Protein AF-A0A7C9GNV3-F1 (afdb_monomer_lite)

Radius of gyration: 28.12 Å; chains: 1; bounding box: 41×62×69 Å

pLDDT: mean 70.24, std 8.47, range [54.5, 85.5]

Foldseek 3Di:
DDDDPPPPDDDDPDDPDDDDDPDPPPPPPDPDPDDPDPDPDDPPDCDDPHDNDDD

Secondary structure (DSSP, 8-state):
--PPP-------SSPPPPPPPPPPPTTSPP-TTS--SS-S-----SEETTEE---

Sequence (55 aa):
MNRPPNSGYVPPKSPPVPQPDPLPPADAPQEVGGRAGPDPVRYGDWEKAGVAVDF

InterPro domains:
  IPR012875 Succinate dehydrogenase assembly factor 4 [PF07896] (27-55)

Structure (mmCIF, N/CA/C/O backbone):
data_AF-A0A7C9GNV3-F1
#
_entry.id   AF-A0A7C9GNV3-F1
#
loop_
_atom_site.group_PDB
_atom_site.id
_atom_site.type_symbol
_atom_site.label_atom_id
_atom_site.label_alt_id
_atom_site.label_comp_id
_atom_site.label_asym_id
_atom_site.label_entity_id
_atom_site.label_seq_id
_atom_site.pdbx_PDB_ins_code
_atom_site.Cartn_x
_atom_site.Cartn_y
_atom_site.Cartn_z
_atom_site.occupancy
_atom_site.B_iso_or_equiv
_atom_site.auth_seq_id
_atom_site.auth_comp_id
_atom_site.auth_asym_id
_atom_site.auth_atom_id
_atom_site.pdbx_PDB_model_num
ATOM 1 N N . MET A 1 1 ? -4.754 -43.855 42.766 1.00 57.12 1 MET A N 1
ATOM 2 C CA . MET A 1 1 ? -3.998 -43.720 41.502 1.00 57.12 1 MET A CA 1
ATOM 3 C C . MET A 1 1 ? -4.831 -42.896 40.540 1.00 57.12 1 MET A C 1
ATOM 5 O O . MET A 1 1 ? -5.784 -43.447 40.029 1.00 57.12 1 MET A O 1
ATOM 9 N N . ASN A 1 2 ? -4.541 -41.604 40.365 1.00 62.84 2 ASN A N 1
ATOM 10 C CA . ASN A 1 2 ? -5.058 -40.771 39.267 1.00 62.84 2 ASN A CA 1
ATOM 11 C C . ASN A 1 2 ? -4.169 -39.521 39.167 1.00 62.84 2 ASN A C 1
ATOM 13 O O . ASN A 1 2 ? -4.452 -38.487 39.763 1.00 62.84 2 ASN A O 1
ATOM 17 N N . ARG A 1 3 ? -3.031 -39.652 38.478 1.00 59.00 3 ARG A N 1
ATOM 18 C CA . ARG A 1 3 ? -2.213 -38.508 38.058 1.00 59.00 3 ARG A CA 1
ATOM 19 C C . ARG A 1 3 ? -2.836 -38.001 36.749 1.00 59.00 3 ARG A C 1
ATOM 21 O O . ARG A 1 3 ? -2.927 -38.812 35.827 1.00 59.00 3 ARG A O 1
ATOM 28 N N . 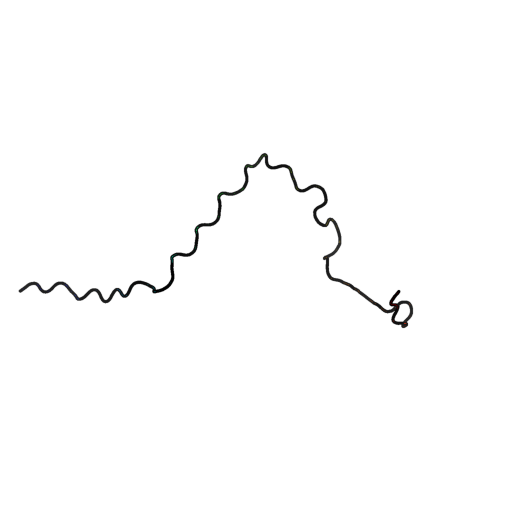PRO A 1 4 ? -3.278 -36.737 36.632 1.00 66.81 4 PRO A N 1
ATOM 29 C CA . PRO A 1 4 ? -3.728 -36.229 35.339 1.00 66.81 4 PRO A CA 1
ATOM 30 C C . PRO A 1 4 ? -2.549 -36.272 34.353 1.00 66.81 4 PRO A C 1
ATOM 32 O O . PRO A 1 4 ? -1.408 -36.041 34.777 1.00 66.81 4 PRO A O 1
ATOM 35 N N . PRO A 1 5 ? -2.768 -36.594 33.063 1.00 66.69 5 PRO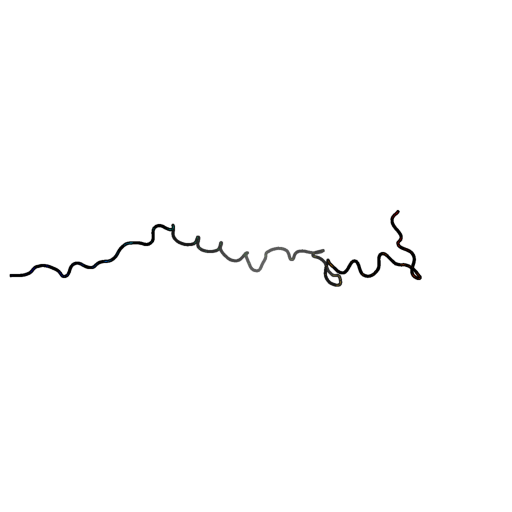 A N 1
ATOM 36 C CA . PRO A 1 5 ? -1.689 -36.531 32.093 1.00 66.69 5 PRO A CA 1
ATOM 37 C C . PRO A 1 5 ? -1.190 -35.091 32.058 1.00 66.69 5 PRO A C 1
ATOM 39 O O . PRO A 1 5 ? -1.978 -34.149 31.976 1.00 66.69 5 PRO A O 1
ATOM 42 N N . ASN A 1 6 ? 0.124 -34.940 32.193 1.00 66.94 6 ASN A N 1
ATOM 43 C CA . ASN A 1 6 ? 0.811 -33.668 32.080 1.00 66.94 6 ASN A CA 1
ATOM 44 C C . ASN A 1 6 ? 0.535 -33.135 30.667 1.00 66.94 6 ASN A C 1
ATOM 46 O O . ASN A 1 6 ? 1.187 -33.542 29.706 1.00 66.94 6 ASN A O 1
ATOM 50 N N . SER A 1 7 ? -0.515 -32.324 30.531 1.00 71.00 7 SER A N 1
ATOM 51 C CA . SER A 1 7 ? -0.870 -31.655 29.289 1.00 71.00 7 SER A CA 1
ATOM 52 C C . SER A 1 7 ? 0.237 -30.643 29.051 1.00 71.00 7 SER A C 1
ATOM 54 O O . SER A 1 7 ? 0.228 -29.564 29.636 1.00 71.00 7 SER A O 1
ATOM 56 N N . GLY A 1 8 ? 1.246 -31.037 28.271 1.00 72.12 8 GLY A N 1
ATOM 57 C CA . GLY A 1 8 ? 2.426 -30.241 27.921 1.00 72.12 8 GLY A CA 1
ATOM 58 C C . GLY A 1 8 ? 2.100 -29.031 27.043 1.00 72.12 8 GLY A C 1
ATOM 59 O O . GLY A 1 8 ? 2.872 -28.683 26.154 1.00 72.12 8 GLY A O 1
ATOM 60 N N . TYR A 1 9 ? 0.939 -28.418 27.256 1.00 75.12 9 TYR A N 1
ATOM 61 C CA . TYR A 1 9 ? 0.514 -27.207 26.598 1.00 75.12 9 TYR A CA 1
ATOM 62 C C . TYR A 1 9 ? 1.359 -26.045 27.119 1.00 75.12 9 TYR A C 1
ATOM 64 O O . TYR A 1 9 ? 1.132 -25.509 28.204 1.00 75.12 9 TYR A O 1
ATOM 72 N N . VAL A 1 10 ? 2.363 -25.677 26.330 1.00 74.06 10 VAL A N 1
ATOM 73 C CA . VAL A 1 10 ? 3.079 -24.416 26.485 1.00 74.06 10 VAL A CA 1
ATOM 74 C C . VAL A 1 10 ? 2.324 -23.387 25.646 1.00 74.06 10 VAL A C 1
ATOM 76 O O . VAL A 1 10 ? 2.298 -23.531 24.420 1.00 74.06 10 VAL A O 1
ATOM 79 N N . PRO A 1 11 ? 1.681 -22.375 26.256 1.00 75.06 11 PRO A N 1
ATOM 80 C CA . PRO A 1 11 ? 0.999 -21.347 25.487 1.00 75.06 11 PRO A CA 1
ATOM 81 C C . PRO A 1 11 ? 2.007 -20.613 24.588 1.00 75.06 11 PRO A C 1
ATOM 83 O O . PRO A 1 11 ? 3.167 -20.422 24.981 1.00 75.06 11 PRO A O 1
ATOM 86 N N . PRO A 1 12 ? 1.597 -20.195 23.379 1.00 79.69 12 PRO A N 1
ATOM 87 C CA . PRO A 1 12 ? 2.452 -19.384 22.527 1.00 79.69 12 PRO A CA 1
ATOM 88 C C . PRO A 1 12 ? 2.820 -18.087 23.261 1.00 79.69 12 PRO A C 1
ATOM 90 O O . PRO A 1 12 ? 1.973 -17.431 23.858 1.00 79.69 12 PRO A O 1
ATOM 93 N N . LYS A 1 13 ? 4.105 -17.713 23.218 1.00 79.50 13 LYS A N 1
ATOM 94 C CA . LYS A 1 13 ? 4.629 -16.471 23.826 1.00 79.50 13 LYS A CA 1
ATOM 95 C C . LYS A 1 13 ? 4.211 -15.206 23.068 1.00 79.50 13 LYS A C 1
ATOM 97 O O . LYS A 1 13 ? 4.500 -14.101 23.517 1.00 79.50 13 LYS A O 1
ATOM 102 N N . SER A 1 14 ? 3.588 -15.368 21.907 1.00 80.25 14 SER A N 1
ATOM 103 C CA . SER A 1 14 ? 3.118 -14.269 21.078 1.00 80.25 14 SER A CA 1
ATOM 104 C C . SER A 1 14 ? 1.712 -13.860 21.512 1.00 80.25 14 SER A C 1
ATOM 106 O O . SER A 1 14 ? 0.883 -14.741 21.757 1.00 80.25 14 SER A O 1
ATOM 108 N N . PRO A 1 15 ? 1.413 -12.552 21.583 1.00 81.44 15 PRO A N 1
ATOM 109 C CA . PRO A 1 15 ? 0.039 -12.108 21.746 1.00 81.44 15 PRO A CA 1
ATOM 110 C C . PRO A 1 15 ? -0.816 -12.643 20.584 1.00 81.44 15 PRO A C 1
ATOM 112 O O . PRO A 1 15 ? -0.287 -12.871 19.488 1.00 81.44 15 PRO A O 1
ATOM 115 N N . PRO A 1 16 ? -2.124 -12.860 20.800 1.00 84.12 16 PRO A N 1
ATOM 116 C CA . PRO A 1 16 ? -3.026 -13.196 19.709 1.00 84.12 16 PRO A CA 1
ATOM 117 C C . PRO A 1 16 ? -2.936 -12.115 18.629 1.00 84.12 16 PRO A C 1
ATOM 119 O O . PRO A 1 16 ? -2.826 -10.927 18.939 1.00 84.12 16 PRO A O 1
ATOM 122 N N . VAL A 1 17 ? -2.964 -12.538 17.364 1.00 83.31 17 VAL A N 1
ATOM 123 C CA . VAL A 1 17 ? -3.061 -11.615 16.229 1.00 83.31 17 VAL A CA 1
ATOM 124 C C . VAL A 1 17 ? -4.270 -10.705 16.478 1.00 83.31 17 VAL A C 1
ATOM 126 O O . VAL A 1 17 ? -5.346 -11.234 16.780 1.00 83.31 17 VAL A O 1
ATOM 129 N N . PRO A 1 18 ? -4.119 -9.368 16.400 1.00 85.50 18 PRO A N 1
ATOM 130 C CA . PRO A 1 18 ? -5.255 -8.465 16.485 1.00 85.50 18 PRO A CA 1
ATOM 131 C C . PRO A 1 18 ? -6.309 -8.882 15.463 1.00 85.50 18 PRO A C 1
ATOM 133 O O . PRO A 1 18 ? -5.987 -9.171 14.310 1.00 85.50 18 PRO A O 1
ATOM 136 N N . GLN A 1 19 ? -7.564 -8.955 15.892 1.00 83.88 19 GLN A N 1
ATOM 137 C CA . GLN A 1 19 ? -8.656 -9.143 14.944 1.00 83.88 19 GLN A CA 1
ATOM 138 C C . GLN A 1 19 ? -8.694 -7.917 14.018 1.00 83.88 19 GLN A C 1
ATOM 140 O O . GLN A 1 19 ? -8.438 -6.811 14.502 1.00 83.88 19 GLN A O 1
ATOM 145 N N . PRO A 1 20 ? -8.948 -8.088 12.707 1.00 82.25 20 PRO A N 1
ATOM 146 C CA . PRO A 1 20 ? -9.080 -6.948 11.812 1.00 82.25 20 PRO A CA 1
ATOM 147 C C . PRO A 1 20 ? -10.225 -6.056 12.292 1.00 82.25 20 PRO A C 1
ATOM 149 O O . PRO A 1 20 ? -11.228 -6.553 12.813 1.00 82.25 20 PRO A O 1
ATOM 152 N N . ASP A 1 21 ? -10.074 -4.748 12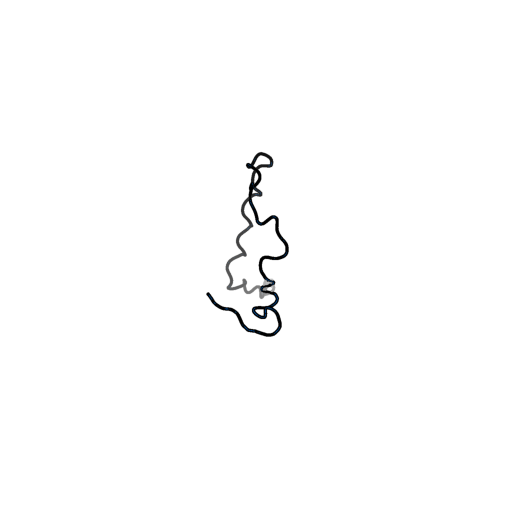.098 1.00 84.19 21 ASP A N 1
ATOM 153 C CA . ASP A 1 21 ? -11.161 -3.810 12.347 1.00 84.19 21 ASP A CA 1
ATOM 154 C C . ASP A 1 21 ? -12.398 -4.195 11.511 1.00 84.19 21 ASP A C 1
ATOM 156 O O . ASP A 1 21 ? -12.259 -4.780 10.426 1.00 84.19 21 ASP A O 1
ATOM 160 N N . PRO A 1 22 ? -13.619 -3.895 11.993 1.00 83.06 22 PRO A N 1
ATOM 161 C CA . PRO A 1 22 ? -14.831 -4.093 11.212 1.00 83.06 22 PRO A CA 1
ATOM 162 C C . PRO A 1 22 ? -14.698 -3.454 9.828 1.00 83.06 22 PRO A C 1
ATOM 164 O O . PRO A 1 22 ? -14.167 -2.349 9.697 1.00 83.06 22 PRO A O 1
ATOM 167 N N . LEU A 1 23 ? -15.207 -4.139 8.799 1.00 78.25 23 LEU A N 1
ATOM 168 C CA . LEU A 1 23 ? -15.275 -3.561 7.459 1.00 78.25 23 LEU A CA 1
ATOM 169 C C . LEU A 1 23 ? -16.007 -2.209 7.531 1.00 78.25 23 LEU A C 1
ATOM 171 O O . LEU A 1 23 ? -17.007 -2.107 8.254 1.00 78.25 23 LEU A O 1
ATOM 175 N N . PRO A 1 24 ? -15.538 -1.180 6.802 1.00 78.00 24 PRO A N 1
ATOM 176 C CA . PRO A 1 24 ? -16.236 0.094 6.752 1.00 78.00 24 PRO A CA 1
ATOM 177 C C . PRO A 1 24 ? -17.692 -0.114 6.296 1.00 78.00 24 PRO A C 1
ATOM 179 O O . PRO A 1 24 ? -17.962 -1.032 5.513 1.00 78.00 24 PRO A O 1
ATOM 182 N N . PRO A 1 25 ? -18.643 0.709 6.781 1.00 78.19 25 PRO A N 1
ATOM 183 C CA . PRO A 1 25 ? -20.032 0.651 6.337 1.00 78.19 25 PRO A CA 1
ATOM 184 C C . PRO A 1 25 ? -20.122 0.704 4.809 1.00 78.19 25 PRO A C 1
ATOM 186 O O . PRO A 1 25 ? -19.359 1.427 4.171 1.00 78.19 25 PRO A O 1
ATOM 189 N N . ALA A 1 26 ? -21.086 -0.013 4.225 1.00 73.81 26 ALA A N 1
ATOM 190 C CA . ALA A 1 26 ? -21.322 -0.005 2.777 1.00 73.81 26 ALA A CA 1
ATOM 191 C C . ALA A 1 26 ? -21.651 1.399 2.221 1.00 73.81 26 ALA A C 1
ATOM 193 O O . ALA A 1 26 ? -21.529 1.624 1.022 1.00 73.81 26 ALA A O 1
ATOM 194 N N . ASP A 1 27 ? -22.012 2.335 3.105 1.00 75.31 27 ASP A N 1
ATOM 195 C CA . ASP A 1 27 ? -22.304 3.739 2.806 1.00 75.31 27 ASP A CA 1
ATOM 196 C C . ASP A 1 27 ? -21.091 4.674 2.989 1.00 75.31 27 ASP A C 1
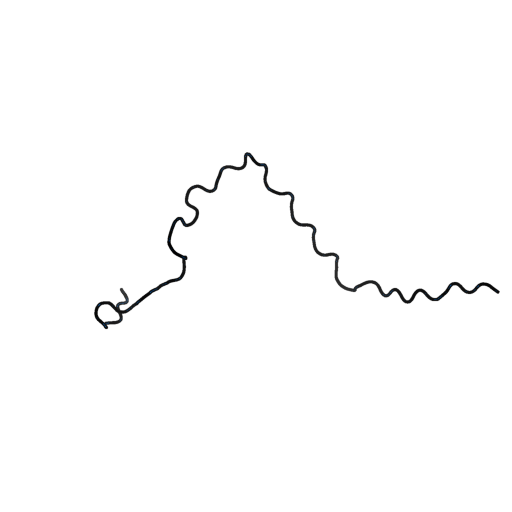ATOM 198 O O . ASP A 1 27 ? -21.242 5.899 2.984 1.00 75.31 27 ASP A O 1
ATOM 202 N N . ALA A 1 28 ? -19.882 4.138 3.194 1.00 71.06 28 ALA A N 1
ATOM 203 C CA . ALA A 1 28 ? -18.677 4.959 3.200 1.00 71.06 28 ALA A CA 1
ATOM 204 C C . ALA A 1 28 ? -18.525 5.658 1.834 1.00 71.06 28 ALA A C 1
ATOM 206 O O . ALA A 1 28 ? -18.711 5.017 0.794 1.00 71.06 28 ALA A O 1
ATOM 207 N N . PRO A 1 29 ? -18.192 6.963 1.801 1.00 75.12 29 PRO A N 1
ATOM 208 C CA . PRO A 1 29 ? -17.977 7.653 0.542 1.00 75.12 29 PRO A CA 1
ATOM 209 C C . PRO A 1 29 ? -16.851 6.950 -0.213 1.00 75.12 29 PRO A C 1
ATOM 211 O O . PRO A 1 29 ? -15.760 6.749 0.321 1.00 75.12 29 PRO A O 1
ATOM 214 N N . GLN A 1 30 ? -17.132 6.562 -1.454 1.00 71.50 30 GLN A N 1
ATOM 215 C CA . GLN A 1 30 ? -16.126 6.002 -2.342 1.00 71.50 30 GLN A CA 1
ATOM 216 C C . GLN A 1 30 ? -14.950 6.979 -2.435 1.00 71.50 30 GLN A C 1
ATOM 218 O O . GLN A 1 30 ? -15.159 8.180 -2.609 1.00 71.50 30 GLN A O 1
ATOM 223 N N . GLU A 1 31 ? -13.717 6.482 -2.331 1.00 77.25 31 GLU A N 1
ATOM 224 C CA . GLU A 1 31 ? -12.534 7.311 -2.556 1.00 77.25 31 GLU A CA 1
ATOM 225 C C . GLU A 1 31 ? -12.534 7.807 -4.008 1.00 77.25 31 GLU A C 1
ATOM 227 O O . GLU A 1 31 ? -12.180 7.092 -4.949 1.00 77.25 31 GLU A O 1
ATOM 232 N N . VAL A 1 32 ? -12.979 9.046 -4.209 1.00 67.06 32 VAL A N 1
ATOM 233 C CA . VAL A 1 32 ? -12.985 9.695 -5.518 1.00 67.06 32 VAL A CA 1
ATOM 234 C C . VAL A 1 32 ? -11.603 10.300 -5.737 1.00 67.06 32 VAL A C 1
ATOM 236 O O . VAL A 1 32 ? -11.196 11.205 -5.015 1.00 67.06 32 VAL A O 1
ATOM 239 N N . GLY A 1 33 ? -10.866 9.788 -6.724 1.00 62.81 33 GLY A N 1
ATOM 240 C CA . GLY A 1 33 ? -9.496 10.232 -7.009 1.00 62.81 33 GLY A CA 1
ATOM 241 C C . GLY A 1 33 ? -8.389 9.344 -6.432 1.00 62.81 33 GLY A C 1
ATOM 242 O O . GLY A 1 33 ? -7.220 9.721 -6.505 1.00 62.81 33 GLY A O 1
ATOM 243 N N . GLY A 1 34 ? -8.714 8.141 -5.934 1.00 69.19 34 GLY A N 1
ATOM 244 C CA . GLY A 1 34 ? -7.726 7.056 -5.873 1.00 69.19 34 GLY A CA 1
ATOM 245 C C . GLY A 1 34 ? -7.082 6.859 -7.253 1.00 69.19 34 GLY A C 1
ATOM 246 O O . GLY A 1 34 ? -7.691 7.210 -8.264 1.00 69.19 34 GLY A O 1
ATOM 247 N N . ARG A 1 35 ? -5.835 6.371 -7.319 1.00 59.81 35 ARG A N 1
ATOM 248 C CA . ARG A 1 35 ? -5.026 6.398 -8.556 1.00 59.81 35 ARG A CA 1
ATOM 249 C C . ARG A 1 35 ? -5.723 5.668 -9.717 1.00 59.81 35 ARG A C 1
ATOM 251 O O . ARG A 1 35 ? -5.553 4.469 -9.901 1.00 59.81 35 ARG A O 1
ATOM 258 N N . ALA A 1 36 ? -6.467 6.412 -10.531 1.00 61.91 36 ALA A N 1
ATOM 259 C CA . ALA A 1 36 ? -6.979 5.984 -11.822 1.00 61.91 36 ALA A CA 1
ATOM 260 C C . ALA A 1 36 ? -5.876 6.220 -12.855 1.00 61.91 36 ALA A C 1
ATOM 262 O O . ALA A 1 36 ? -5.855 7.225 -13.562 1.00 61.91 36 ALA A O 1
ATOM 263 N N . GLY A 1 37 ? -4.894 5.329 -12.881 1.00 62.81 37 GLY A N 1
ATOM 264 C CA . GLY A 1 37 ? -3.773 5.426 -13.801 1.00 62.81 37 GLY A CA 1
ATOM 265 C C . GLY A 1 37 ? -3.029 4.102 -13.880 1.00 62.81 37 GLY A C 1
ATOM 266 O O . GLY A 1 37 ? -3.121 3.307 -12.940 1.00 62.81 37 GLY A O 1
ATOM 267 N N . PRO A 1 38 ? -2.321 3.834 -14.991 1.00 63.91 38 PRO A N 1
ATOM 268 C CA . PRO A 1 38 ? -1.415 2.698 -15.051 1.00 63.91 38 PRO A CA 1
ATOM 269 C C . PRO A 1 38 ? -0.470 2.772 -13.850 1.00 63.91 38 PRO A C 1
ATOM 271 O O . PRO A 1 38 ? -0.049 3.865 -13.477 1.00 63.91 38 PRO A O 1
ATOM 274 N N . ASP A 1 39 ? -0.254 1.605 -13.241 1.00 54.50 39 ASP A N 1
ATOM 275 C CA . ASP A 1 39 ? 0.582 1.307 -12.075 1.00 54.50 39 ASP A CA 1
ATOM 276 C C . ASP A 1 39 ? 1.480 2.481 -11.628 1.00 54.50 39 ASP A C 1
ATOM 278 O O . ASP A 1 39 ? 2.290 2.953 -12.434 1.00 54.50 39 ASP A O 1
ATOM 282 N N . PRO A 1 40 ? 1.393 2.962 -10.368 1.00 65.56 40 PRO A N 1
ATOM 283 C CA . PRO A 1 40 ? 2.187 4.094 -9.884 1.00 65.56 40 PRO A CA 1
ATOM 284 C C . PRO A 1 40 ? 3.707 3.914 -10.000 1.00 65.56 40 PRO A C 1
ATOM 286 O O . PRO A 1 40 ? 4.452 4.837 -9.671 1.00 65.56 40 PRO A O 1
ATOM 289 N N . VAL A 1 41 ? 4.165 2.758 -10.478 1.00 61.44 41 VAL A N 1
ATOM 290 C CA . VAL A 1 41 ? 5.524 2.528 -10.934 1.00 61.44 41 VAL A CA 1
ATOM 291 C C . VAL A 1 41 ? 5.514 1.836 -12.300 1.00 61.44 41 VAL A C 1
ATOM 293 O O . VAL A 1 41 ? 5.655 0.623 -12.410 1.00 61.44 41 VAL A O 1
ATOM 296 N N . ARG A 1 42 ? 5.500 2.631 -13.369 1.00 58.03 42 ARG A N 1
ATOM 297 C CA . ARG A 1 42 ? 6.581 2.537 -14.358 1.00 58.03 42 ARG A CA 1
ATOM 298 C C . ARG A 1 42 ? 6.998 3.945 -14.749 1.00 58.03 42 ARG A C 1
ATOM 300 O O . ARG A 1 42 ? 6.487 4.510 -15.709 1.00 58.03 42 ARG A O 1
ATOM 307 N N . TYR A 1 43 ? 7.970 4.476 -14.007 1.00 57.12 43 TYR A N 1
ATOM 308 C CA . TYR A 1 43 ? 8.983 5.373 -14.563 1.00 57.12 43 TYR A CA 1
ATOM 309 C C . TYR A 1 43 ? 9.677 4.618 -15.709 1.00 57.12 43 TYR A C 1
ATOM 311 O O . TY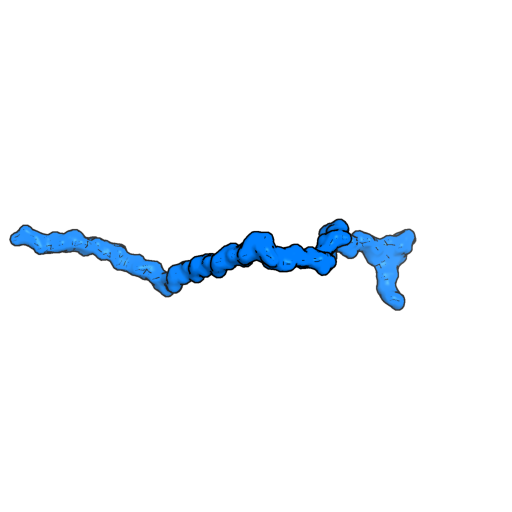R A 1 43 ? 10.733 4.020 -15.531 1.00 57.12 43 TYR A O 1
ATOM 319 N N . GLY A 1 44 ? 8.981 4.498 -16.835 1.00 60.56 44 GLY A N 1
ATOM 320 C CA . GLY A 1 44 ? 9.472 3.901 -18.060 1.00 60.56 44 GLY A CA 1
ATOM 321 C C . GLY A 1 44 ? 10.150 5.005 -18.838 1.00 60.56 44 GLY A C 1
ATOM 322 O O . GLY A 1 44 ? 9.483 5.938 -19.271 1.00 60.56 44 GLY A O 1
ATOM 323 N N . ASP A 1 45 ? 11.462 4.864 -18.947 1.00 59.69 45 ASP A N 1
ATOM 324 C CA . ASP A 1 45 ? 12.371 5.675 -19.735 1.00 59.69 45 ASP A CA 1
ATOM 325 C C . ASP A 1 45 ? 12.529 7.116 -19.239 1.00 59.69 45 ASP A C 1
ATOM 327 O O . ASP A 1 45 ? 11.947 8.069 -19.748 1.00 59.69 45 ASP A O 1
ATOM 331 N N . TRP A 1 46 ? 13.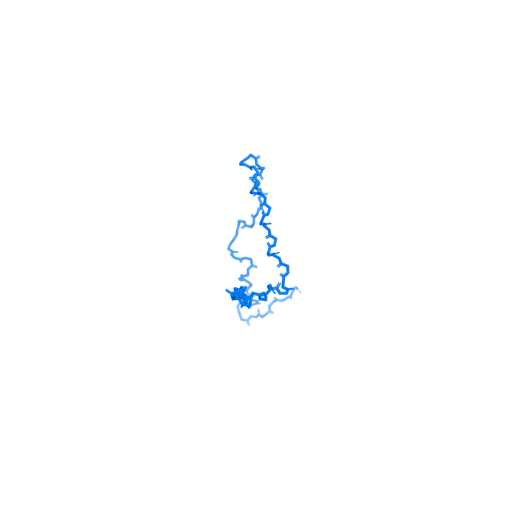484 7.295 -18.320 1.00 61.53 46 TRP A N 1
ATOM 332 C CA . TRP A 1 46 ? 14.219 8.563 -18.220 1.00 61.53 46 TRP A CA 1
ATOM 333 C C . TRP A 1 46 ? 14.897 8.925 -19.556 1.00 61.53 46 TRP A C 1
ATOM 335 O O . TRP A 1 46 ? 15.414 10.022 -19.702 1.00 61.53 46 TRP A O 1
ATOM 345 N N . GLU A 1 47 ? 14.890 8.026 -20.543 1.00 66.31 47 GLU A N 1
ATOM 346 C CA . GLU A 1 47 ? 15.412 8.224 -21.882 1.00 66.31 47 GLU A CA 1
ATOM 347 C C . GLU A 1 47 ? 14.354 8.758 -22.856 1.00 66.31 47 GLU A C 1
ATOM 349 O O . GLU A 1 47 ? 13.451 8.048 -23.298 1.00 66.31 47 GLU A O 1
ATOM 354 N N . LYS A 1 48 ? 14.525 10.002 -23.308 1.00 66.00 48 LYS A N 1
ATOM 355 C CA . LYS A 1 48 ? 13.856 10.500 -24.516 1.00 66.00 48 LYS A CA 1
ATOM 356 C C . LYS A 1 48 ? 14.851 10.439 -25.668 1.00 66.00 48 LYS A C 1
ATOM 358 O O . LYS A 1 48 ? 15.862 11.130 -25.638 1.00 66.00 48 LYS A O 1
ATOM 363 N N . ALA A 1 49 ? 14.582 9.607 -26.675 1.00 63.88 49 ALA A N 1
ATOM 364 C CA . ALA A 1 49 ? 15.489 9.393 -27.813 1.00 63.88 49 ALA A CA 1
ATOM 365 C C . ALA A 1 49 ? 16.922 8.969 -27.405 1.00 63.88 49 ALA A C 1
ATOM 367 O O . ALA A 1 49 ? 17.894 9.374 -28.038 1.00 63.88 49 ALA A O 1
ATOM 368 N N . GLY A 1 50 ? 17.050 8.167 -26.340 1.00 68.25 50 GLY A N 1
ATOM 369 C CA . GLY A 1 50 ? 18.343 7.697 -25.827 1.00 68.25 50 GLY A CA 1
ATOM 370 C C . GLY A 1 50 ? 19.110 8.719 -24.979 1.00 68.25 50 GLY A C 1
ATOM 371 O O . GLY A 1 50 ? 20.300 8.538 -24.742 1.00 68.25 50 GLY A O 1
ATOM 372 N N . VAL A 1 51 ? 18.460 9.801 -24.536 1.00 68.31 51 VAL A N 1
ATOM 373 C CA . VAL A 1 51 ? 19.055 10.797 -23.632 1.00 68.31 51 VAL A CA 1
ATOM 374 C C . VAL A 1 51 ? 18.333 10.755 -22.295 1.00 68.31 51 VAL A C 1
ATOM 376 O O . VAL A 1 51 ? 17.126 10.988 -22.260 1.00 68.31 51 VAL A O 1
ATOM 379 N N . ALA A 1 52 ? 19.074 10.489 -21.216 1.00 74.88 52 ALA A N 1
ATOM 380 C CA . ALA A 1 52 ? 18.570 10.610 -19.853 1.00 74.88 52 ALA A CA 1
ATOM 381 C C . ALA A 1 52 ? 18.206 12.078 -19.565 1.00 74.88 52 ALA A C 1
ATOM 383 O O . ALA A 1 52 ? 19.080 12.946 -19.592 1.00 74.88 52 ALA A O 1
ATOM 384 N N . VAL A 1 53 ? 16.924 12.356 -19.334 1.00 66.19 53 VAL A N 1
ATOM 385 C CA . VAL A 1 53 ? 16.395 13.688 -19.024 1.00 66.19 53 VAL A CA 1
ATOM 386 C C . VAL A 1 53 ? 15.989 13.731 -17.556 1.00 66.19 53 VAL A C 1
ATOM 388 O O . VAL A 1 53 ? 15.102 12.994 -17.134 1.00 66.19 53 VAL A O 1
ATOM 391 N N . ASP A 1 54 ? 16.622 14.633 -16.815 1.00 70.12 54 ASP A N 1
ATOM 392 C CA . ASP A 1 54 ? 16.230 15.100 -15.486 1.00 70.12 54 ASP A CA 1
ATOM 393 C C . ASP A 1 54 ? 16.203 16.642 -15.545 1.00 70.12 54 ASP A C 1
ATOM 395 O O . ASP A 1 54 ? 17.022 17.200 -16.275 1.00 70.12 54 ASP A O 1
ATOM 399 N N . PHE A 1 55 ? 15.223 17.269 -14.879 1.00 60.66 55 PHE A N 1
ATOM 400 C CA . PHE A 1 55 ? 14.708 18.657 -15.036 1.00 60.66 55 PHE A CA 1
ATOM 401 C C . PHE A 1 55 ? 15.510 19.656 -15.895 1.00 60.66 55 PHE A C 1
ATOM 403 O O . PHE A 1 55 ? 16.653 20.007 -15.526 1.00 60.66 55 PHE A O 1
#

Organism: NCBI:txid1439888